Protein AF-A0A2U2SBD5-F1 (afdb_monomer_lite)

Sequence (91 aa):
MYLRDENGRFVPGTQGGPGRPRRAVESDYLRALSDACPPEVWAEICQRAVETARRGDPIARAWLSRYLLAGATLSQTLTAEERMTLITEIT

Foldseek 3Di:
DFDADPVRHTDPPDDDPPPDPDDPVVVVVVVVVCVVCPPVNVVVVLVVLVVCVVVPDPVSVVVVCCVVVVPVVPVPPPDPVVVVVVVVVVD

Secondary structure (DSSP, 8-state):
---B-TTSPBPTTSPPP--PPPPHHHHHHHHHHHHHS-HHHHHHHHHHHHHHHHTT-HHHHHHHHHHHTTT--------HHHHHHHHHTT-

pLDDT: mean 79.79, std 17.44, range [44.09, 98.5]

Radius of gyration: 24.3 Å; chains: 1; bounding box: 51×47×54 Å

Structure (mmCIF, N/CA/C/O backbone):
data_AF-A0A2U2SBD5-F1
#
_entry.id   AF-A0A2U2SBD5-F1
#
loop_
_atom_site.group_PDB
_atom_site.id
_atom_site.type_symbol
_atom_site.label_atom_id
_atom_site.label_alt_id
_atom_site.label_comp_id
_atom_site.label_asym_id
_atom_site.label_entity_id
_atom_site.label_seq_id
_atom_site.pdbx_PDB_ins_code
_atom_site.Cartn_x
_atom_site.Cartn_y
_atom_site.Cartn_z
_atom_site.occupancy
_atom_site.B_iso_or_equiv
_atom_site.auth_seq_id
_atom_site.auth_comp_id
_atom_site.auth_asym_id
_atom_site.auth_atom_id
_atom_site.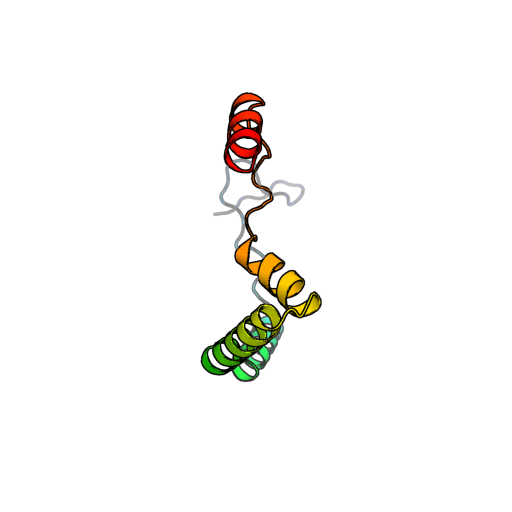pdbx_PDB_model_num
ATOM 1 N N . MET A 1 1 ? 14.518 5.874 -37.626 1.00 59.94 1 MET A N 1
ATOM 2 C CA . MET A 1 1 ? 15.985 5.674 -37.554 1.00 59.94 1 MET A CA 1
ATOM 3 C C . MET A 1 1 ? 16.538 6.735 -36.615 1.00 59.94 1 MET A C 1
ATOM 5 O O . MET A 1 1 ? 16.191 7.894 -36.798 1.00 59.94 1 MET A O 1
ATOM 9 N N . TYR A 1 2 ? 17.286 6.362 -35.575 1.00 72.62 2 TYR A N 1
ATOM 10 C CA . TYR A 1 2 ? 17.924 7.333 -34.678 1.00 72.62 2 TYR A CA 1
ATOM 11 C C . TYR A 1 2 ? 19.250 7.778 -35.298 1.00 72.62 2 TYR A C 1
ATOM 13 O O . TYR A 1 2 ? 20.037 6.934 -35.726 1.00 72.62 2 TYR A O 1
ATOM 21 N N . LEU A 1 3 ? 19.489 9.086 -35.364 1.00 80.62 3 LEU A N 1
ATOM 22 C CA . LEU A 1 3 ? 20.751 9.643 -35.848 1.00 80.62 3 LEU A CA 1
ATOM 23 C C . LEU A 1 3 ? 21.577 10.121 -34.659 1.00 80.62 3 LEU A C 1
ATOM 25 O O . LEU A 1 3 ? 21.035 10.621 -33.667 1.00 80.62 3 LEU A O 1
ATOM 29 N N . ARG A 1 4 ? 22.891 9.935 -34.760 1.00 82.94 4 ARG A N 1
ATOM 30 C CA . ARG A 1 4 ? 23.855 10.430 -33.782 1.00 82.94 4 ARG A CA 1
ATOM 31 C C . ARG A 1 4 ? 24.765 11.461 -34.432 1.00 82.94 4 ARG A C 1
ATOM 33 O O . ARG A 1 4 ? 25.073 11.325 -35.613 1.00 82.94 4 ARG A O 1
ATOM 40 N N . ASP A 1 5 ? 25.155 12.477 -33.673 1.00 87.00 5 ASP A N 1
ATOM 41 C CA . ASP A 1 5 ? 26.183 13.427 -34.092 1.00 87.00 5 ASP A CA 1
ATOM 42 C C . ASP A 1 5 ? 27.591 12.807 -33.999 1.00 87.00 5 ASP A C 1
ATOM 44 O O . ASP A 1 5 ? 27.776 11.678 -33.533 1.00 87.00 5 ASP A O 1
ATOM 48 N N . GLU A 1 6 ? 28.594 13.563 -34.437 1.00 87.75 6 GLU A N 1
ATOM 49 C CA . GLU A 1 6 ? 30.019 13.210 -34.348 1.00 87.75 6 GLU A CA 1
ATOM 50 C C . GLU A 1 6 ? 30.505 12.953 -32.909 1.00 87.75 6 GLU A C 1
ATOM 52 O O . GLU A 1 6 ? 31.485 12.243 -32.697 1.00 87.75 6 GLU A O 1
ATOM 57 N N . ASN A 1 7 ? 29.773 13.454 -31.911 1.00 83.25 7 ASN A N 1
ATOM 58 C CA . ASN A 1 7 ? 30.035 13.268 -30.486 1.00 83.25 7 ASN A CA 1
ATOM 59 C C . ASN A 1 7 ? 29.204 12.117 -29.877 1.00 83.25 7 ASN A C 1
ATOM 61 O O . ASN A 1 7 ? 29.173 11.939 -28.656 1.00 83.25 7 ASN A O 1
ATOM 65 N N . GLY A 1 8 ? 28.502 11.334 -30.706 1.00 79.44 8 GLY A N 1
ATOM 66 C CA . GLY A 1 8 ? 27.695 10.187 -30.299 1.00 79.44 8 GLY A CA 1
ATOM 67 C C . GLY A 1 8 ? 26.372 10.530 -29.605 1.00 79.44 8 GLY A C 1
ATOM 68 O O . GLY A 1 8 ? 25.703 9.613 -29.108 1.00 79.44 8 GLY A O 1
ATOM 69 N N . ARG A 1 9 ? 25.971 11.806 -29.563 1.00 81.38 9 ARG A N 1
ATOM 70 C CA . 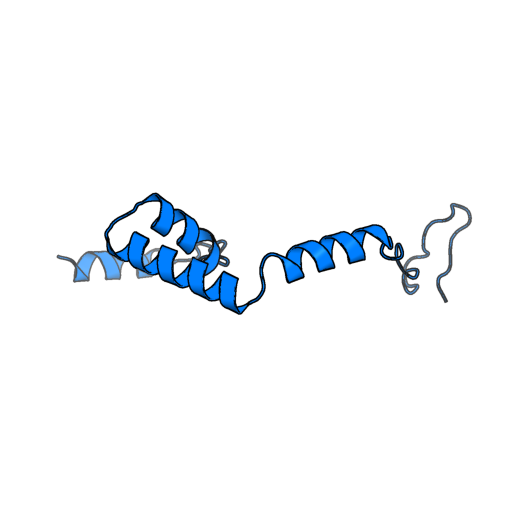ARG A 1 9 ? 24.709 12.280 -28.969 1.00 81.38 9 ARG A CA 1
ATOM 71 C C . ARG A 1 9 ? 23.561 12.130 -29.956 1.00 81.38 9 ARG A C 1
ATOM 73 O O . ARG A 1 9 ? 23.768 12.154 -31.163 1.00 81.38 9 ARG A O 1
ATOM 80 N N . PHE A 1 10 ? 22.339 11.980 -29.448 1.00 84.44 10 PHE A N 1
ATOM 81 C CA . PHE A 1 10 ? 21.150 11.959 -30.302 1.00 84.44 10 PHE A CA 1
ATOM 82 C C . PHE A 1 10 ? 20.924 13.328 -30.942 1.00 84.44 10 PHE A C 1
ATOM 84 O O . PHE A 1 10 ? 20.923 14.344 -30.247 1.00 84.44 10 PHE A O 1
ATOM 91 N N . VAL A 1 11 ? 20.702 13.339 -32.256 1.00 86.44 11 VAL A N 1
ATOM 92 C CA . VAL A 1 11 ? 20.419 14.573 -32.993 1.00 86.44 11 VAL A CA 1
ATOM 93 C C . VAL A 1 11 ? 19.030 15.098 -32.592 1.00 86.44 11 VAL A C 1
ATOM 95 O O . VAL A 1 11 ? 18.055 14.335 -32.656 1.00 86.44 11 VAL A O 1
ATOM 98 N N . PRO A 1 12 ? 18.894 16.379 -32.194 1.00 80.44 12 PRO A N 1
ATOM 99 C CA . PRO A 1 12 ? 17.599 16.978 -31.880 1.00 80.44 12 PRO A CA 1
ATOM 100 C C . PRO A 1 12 ? 16.599 16.802 -33.031 1.00 80.44 12 PRO A C 1
ATOM 102 O O . PRO A 1 12 ? 16.944 16.992 -34.193 1.00 80.44 12 PRO A O 1
ATOM 105 N N . GLY A 1 13 ? 15.360 16.419 -32.717 1.00 81.94 13 GLY A N 1
ATOM 106 C CA . GLY A 1 13 ? 14.314 16.185 -33.721 1.00 81.94 13 GLY A CA 1
ATOM 107 C C . GLY A 1 13 ? 14.295 14.779 -34.334 1.00 81.94 13 GLY A C 1
ATOM 108 O O . GLY A 1 13 ? 13.393 14.483 -35.114 1.00 81.94 13 GLY A O 1
ATOM 109 N N . THR A 1 14 ? 15.219 13.883 -33.960 1.00 79.94 14 THR A N 1
ATOM 110 C CA . THR A 1 14 ? 15.118 12.454 -34.309 1.00 79.94 14 THR A CA 1
ATOM 111 C C . THR A 1 14 ? 14.476 11.620 -33.204 1.00 79.94 14 THR A C 1
ATOM 113 O O . THR A 1 14 ? 14.574 11.929 -32.017 1.00 79.94 14 THR A O 1
ATOM 116 N N . GLN A 1 15 ? 13.800 10.540 -33.604 1.00 74.75 15 GLN A N 1
ATOM 117 C CA . GLN A 1 15 ? 13.230 9.563 -32.679 1.00 74.75 15 GLN A CA 1
ATOM 118 C C . GLN A 1 15 ? 14.348 8.968 -31.812 1.00 74.75 15 GLN A C 1
ATOM 120 O O . GLN A 1 15 ? 15.361 8.505 -32.342 1.00 74.75 15 GLN A O 1
ATOM 125 N N . GLY A 1 16 ? 14.165 8.983 -30.488 1.00 76.81 16 GLY A N 1
ATOM 126 C CA . GLY A 1 16 ? 15.125 8.415 -29.540 1.00 76.81 16 GLY A CA 1
ATOM 127 C C . GLY A 1 16 ? 15.439 6.942 -29.831 1.00 76.81 16 GLY A C 1
ATOM 128 O O . GLY A 1 16 ? 14.624 6.215 -30.401 1.00 76.81 16 GLY A O 1
ATOM 129 N N . GLY A 1 17 ? 16.643 6.501 -29.453 1.00 78.06 17 GLY A N 1
ATOM 130 C CA . GLY A 1 17 ? 17.042 5.095 -29.572 1.00 78.06 17 GLY A CA 1
ATOM 131 C C . GLY A 1 17 ? 16.184 4.153 -28.707 1.00 78.06 17 GLY A C 1
ATOM 132 O O . GLY A 1 17 ? 15.457 4.624 -27.834 1.00 78.06 17 GLY A O 1
ATOM 133 N N . PRO A 1 18 ? 16.297 2.824 -28.885 1.00 77.25 18 PRO A N 1
ATOM 134 C CA . PRO A 1 18 ? 15.412 1.807 -28.285 1.00 77.25 18 PRO A CA 1
ATOM 135 C C . PRO A 1 18 ? 15.456 1.693 -26.744 1.00 77.25 18 PRO A C 1
ATOM 137 O O . PRO A 1 18 ? 14.883 0.768 -26.174 1.00 77.25 18 PRO A O 1
ATOM 140 N N . GLY A 1 19 ? 16.121 2.621 -26.052 1.00 77.44 19 GLY A N 1
ATOM 141 C CA . GLY A 1 19 ? 16.346 2.564 -24.613 1.00 77.44 19 GLY A CA 1
ATOM 142 C C . GLY A 1 19 ? 17.282 1.422 -24.213 1.00 77.44 19 GLY A C 1
ATOM 143 O O . GLY A 1 19 ? 17.775 0.651 -25.038 1.00 77.44 19 GLY A O 1
ATOM 144 N N . ARG A 1 20 ? 17.563 1.325 -22.912 1.00 77.00 20 ARG A N 1
ATOM 145 C CA . ARG A 1 20 ? 18.276 0.174 -22.356 1.00 77.00 20 ARG A CA 1
ATOM 146 C C . ARG A 1 20 ? 17.305 -1.013 -22.316 1.00 77.00 20 ARG A C 1
ATOM 148 O O . ARG A 1 20 ? 16.267 -0.881 -21.667 1.00 77.00 20 ARG A O 1
ATOM 155 N N . PRO A 1 21 ? 17.621 -2.160 -22.942 1.00 70.31 21 PRO A N 1
ATOM 156 C CA . PRO A 1 21 ? 16.796 -3.352 -22.802 1.00 70.31 21 PRO A CA 1
ATOM 157 C C . PRO A 1 21 ? 16.713 -3.756 -21.325 1.00 70.31 21 PRO A C 1
ATOM 159 O O . PRO A 1 21 ? 17.695 -3.637 -20.581 1.00 70.31 21 PRO A O 1
ATOM 162 N N . ARG A 1 22 ? 15.532 -4.207 -20.890 1.00 66.69 22 ARG A N 1
ATOM 163 C CA . ARG A 1 22 ? 15.329 -4.715 -19.526 1.00 66.69 22 ARG A CA 1
ATOM 164 C C . ARG A 1 22 ? 16.308 -5.857 -19.275 1.00 66.69 22 ARG A C 1
ATOM 166 O O . ARG A 1 22 ? 16.449 -6.743 -20.119 1.00 66.69 22 ARG A O 1
ATOM 173 N N . ARG A 1 23 ? 17.011 -5.837 -18.139 1.00 74.06 23 ARG A N 1
ATOM 174 C CA . ARG A 1 23 ? 17.902 -6.955 -17.790 1.00 74.06 23 ARG A CA 1
ATOM 175 C C . ARG A 1 23 ? 17.037 -8.185 -17.512 1.00 74.06 23 ARG A C 1
ATOM 177 O O . ARG A 1 23 ? 16.026 -8.058 -16.833 1.00 74.06 23 ARG A O 1
ATOM 184 N N . ALA A 1 24 ? 17.452 -9.369 -17.969 1.00 73.12 24 ALA A N 1
ATOM 185 C CA . ALA A 1 24 ? 16.749 -10.629 -17.675 1.00 73.12 24 ALA A CA 1
ATOM 186 C C . ALA A 1 24 ? 16.472 -10.789 -16.164 1.00 73.12 24 ALA A C 1
ATOM 188 O O . ALA A 1 24 ? 15.350 -11.066 -15.756 1.00 73.12 24 ALA A O 1
ATOM 189 N N . VAL A 1 25 ? 17.460 -10.412 -15.351 1.00 78.31 25 VAL A N 1
ATOM 190 C CA . VAL A 1 25 ? 17.406 -10.374 -13.884 1.00 78.31 25 VAL A CA 1
ATOM 191 C C . VAL A 1 25 ? 16.241 -9.535 -13.329 1.00 78.31 25 VAL A C 1
ATOM 193 O O . VAL A 1 25 ? 15.635 -9.908 -12.332 1.00 78.31 25 VAL A O 1
ATOM 196 N N . GLU A 1 26 ? 15.885 -8.411 -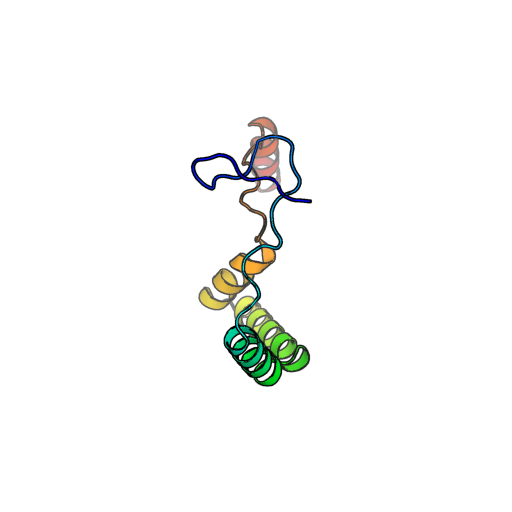13.963 1.00 84.12 26 GLU A N 1
ATOM 197 C CA . GLU A 1 26 ? 14.762 -7.567 -13.513 1.00 84.12 26 GLU A CA 1
ATOM 198 C C . GLU A 1 26 ? 13.421 -8.306 -13.660 1.00 84.12 26 GLU A C 1
ATOM 200 O O . GLU A 1 26 ? 12.526 -8.137 -12.835 1.00 84.12 26 GLU A O 1
ATOM 205 N N . SER A 1 27 ? 13.291 -9.164 -14.676 1.00 84.31 27 SER A N 1
ATOM 206 C CA . SER A 1 27 ? 12.077 -9.960 -14.892 1.00 84.31 27 SER A CA 1
ATOM 207 C C . SER A 1 27 ? 11.944 -11.086 -13.869 1.00 84.31 27 SER A C 1
ATOM 209 O O . SER A 1 27 ? 10.830 -11.397 -13.452 1.00 84.31 27 SER A O 1
ATOM 211 N N . ASP A 1 28 ? 13.065 -11.663 -13.436 1.00 89.75 28 ASP A N 1
ATOM 212 C CA . ASP A 1 28 ? 13.081 -12.718 -12.421 1.00 89.75 28 ASP A CA 1
ATOM 213 C C . ASP A 1 28 ? 12.705 -12.167 -11.038 1.00 89.75 28 ASP A C 1
ATOM 215 O O . ASP A 1 28 ? 11.888 -12.766 -10.341 1.00 89.75 28 ASP A O 1
ATOM 219 N N . TYR A 1 29 ? 13.208 -10.981 -10.672 1.00 89.56 29 TYR A N 1
ATOM 220 C CA . TYR A 1 29 ? 12.795 -10.306 -9.435 1.00 89.56 29 TYR A CA 1
ATOM 221 C C . TYR A 1 29 ? 11.319 -9.911 -9.441 1.00 89.56 29 TYR A C 1
ATOM 223 O O . TYR A 1 29 ? 10.635 -10.099 -8.436 1.00 89.56 29 TYR A O 1
ATOM 231 N N . LEU A 1 30 ? 10.815 -9.379 -10.560 1.00 89.88 30 LEU A N 1
ATOM 232 C CA . LEU A 1 30 ? 9.396 -9.040 -10.680 1.00 89.88 30 LEU A CA 1
ATOM 233 C C . LEU A 1 30 ? 8.515 -10.280 -10.542 1.00 89.88 30 LEU A C 1
ATOM 235 O O . LEU A 1 30 ? 7.523 -10.230 -9.825 1.00 89.88 30 LEU A O 1
ATOM 239 N N . ARG A 1 31 ? 8.905 -11.396 -11.167 1.00 92.75 31 ARG A N 1
ATOM 240 C CA . ARG A 1 31 ? 8.185 -12.665 -11.039 1.00 92.75 31 ARG A CA 1
ATOM 241 C C . ARG A 1 31 ? 8.165 -13.153 -9.595 1.00 92.75 31 ARG A C 1
ATOM 243 O O . ARG A 1 31 ? 7.091 -13.385 -9.065 1.00 92.75 31 ARG A O 1
ATOM 250 N N . ALA A 1 32 ? 9.325 -13.207 -8.940 1.00 94.81 32 ALA A N 1
ATOM 251 C CA . ALA A 1 32 ? 9.415 -13.623 -7.543 1.00 94.81 32 ALA A CA 1
ATOM 252 C C . ALA A 1 32 ? 8.549 -12.753 -6.614 1.00 94.81 32 ALA A C 1
ATOM 254 O O . ALA A 1 32 ? 7.912 -13.270 -5.701 1.00 94.81 32 ALA A O 1
ATOM 255 N N . LEU A 1 33 ? 8.494 -11.438 -6.857 1.00 92.81 33 LEU A N 1
ATOM 256 C CA . LEU A 1 33 ? 7.644 -10.527 -6.092 1.00 92.81 33 LEU A CA 1
ATOM 257 C C . LEU A 1 33 ? 6.151 -10.772 -6.351 1.00 92.81 33 LEU A C 1
ATOM 259 O O . LEU A 1 33 ? 5.373 -10.811 -5.400 1.00 92.81 33 LEU A O 1
ATOM 263 N N . SER A 1 34 ? 5.754 -10.931 -7.615 1.00 92.19 34 SER A N 1
ATOM 264 C CA . SER A 1 34 ? 4.368 -11.223 -7.994 1.00 92.19 34 SER A CA 1
ATOM 265 C C . SER A 1 34 ? 3.889 -12.567 -7.449 1.00 92.19 34 SER A C 1
ATOM 267 O O . SER A 1 34 ? 2.764 -12.652 -6.968 1.00 92.19 34 SER A O 1
ATOM 269 N N . ASP A 1 35 ? 4.750 -13.584 -7.465 1.00 95.38 35 ASP A N 1
ATOM 270 C CA . ASP A 1 35 ? 4.446 -14.910 -6.924 1.00 95.38 35 ASP A CA 1
ATOM 271 C C . ASP A 1 35 ? 4.319 -14.875 -5.392 1.00 95.38 35 ASP A C 1
ATOM 273 O O . ASP A 1 35 ? 3.467 -15.550 -4.8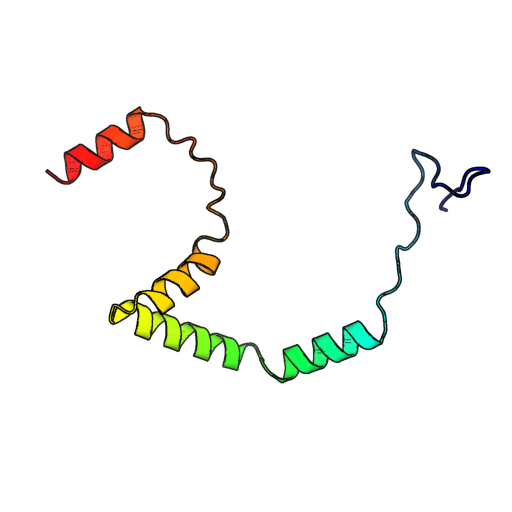18 1.00 95.38 35 ASP A O 1
ATOM 277 N N . ALA A 1 36 ? 5.145 -14.070 -4.713 1.00 96.19 36 ALA A N 1
ATOM 278 C CA . ALA A 1 36 ? 5.117 -13.939 -3.256 1.00 96.19 36 ALA A CA 1
ATOM 279 C C . ALA A 1 36 ? 3.930 -13.111 -2.734 1.00 96.19 36 ALA A C 1
ATOM 281 O O . ALA A 1 36 ? 3.487 -13.315 -1.604 1.00 96.19 36 ALA A O 1
ATOM 282 N N . CYS A 1 37 ? 3.432 -12.159 -3.524 1.00 95.94 37 CYS A N 1
ATOM 283 C CA . CYS A 1 37 ? 2.317 -11.292 -3.154 1.00 95.94 37 CYS A CA 1
ATOM 284 C C . CYS A 1 37 ? 1.299 -11.227 -4.302 1.00 95.94 37 CYS A C 1
ATOM 286 O O . CYS A 1 37 ? 1.228 -10.217 -5.014 1.00 95.94 37 CYS A O 1
ATOM 288 N N . PRO A 1 38 ? 0.520 -12.304 -4.509 1.00 95.44 38 PRO A N 1
ATOM 289 C CA . PRO A 1 38 ? -0.545 -12.291 -5.496 1.00 95.44 38 PRO A CA 1
ATOM 290 C C . PRO A 1 38 ? -1.659 -11.309 -5.077 1.00 95.44 38 PRO A C 1
ATOM 292 O O . PRO A 1 38 ? -1.763 -10.951 -3.894 1.00 95.44 38 PRO A O 1
ATOM 295 N N . PRO A 1 39 ? -2.508 -10.855 -6.018 1.00 94.00 39 PRO A N 1
ATOM 296 C CA . PRO A 1 39 ? -3.540 -9.851 -5.749 1.00 94.00 39 PRO A CA 1
ATOM 297 C C . PRO A 1 39 ? -4.468 -10.191 -4.577 1.00 94.00 39 PRO A C 1
ATOM 299 O O . PRO A 1 39 ? -4.877 -9.300 -3.834 1.00 94.00 39 PRO A O 1
ATOM 302 N N . GLU A 1 40 ? -4.774 -11.471 -4.381 1.00 96.56 40 GLU A N 1
ATOM 303 C CA . GLU A 1 40 ? -5.650 -11.962 -3.318 1.00 96.56 40 GLU A CA 1
ATOM 304 C C . GLU A 1 40 ? -5.005 -11.766 -1.940 1.00 96.56 40 GLU A C 1
ATOM 306 O O . GLU A 1 40 ? -5.623 -11.211 -1.032 1.00 96.56 40 GLU A O 1
ATOM 311 N N . VAL A 1 41 ? -3.725 -12.124 -1.806 1.00 97.44 41 VAL A N 1
ATOM 312 C CA . VAL A 1 41 ? -2.946 -11.910 -0.575 1.00 97.44 41 VAL A CA 1
ATOM 313 C C . VAL A 1 41 ? -2.818 -10.418 -0.282 1.00 97.44 41 VAL A C 1
ATOM 315 O O . VAL A 1 41 ? -2.974 -9.982 0.860 1.00 97.44 41 VAL A O 1
ATOM 318 N N . TRP A 1 42 ? -2.591 -9.606 -1.314 1.00 95.88 42 TRP A N 1
ATOM 319 C CA . TRP A 1 42 ? -2.552 -8.157 -1.157 1.00 95.88 42 TRP A CA 1
ATOM 320 C C . TRP A 1 42 ? -3.891 -7.583 -0.669 1.00 95.88 42 TRP A C 1
ATOM 322 O O . TRP A 1 42 ? -3.910 -6.715 0.211 1.00 95.88 42 TRP A O 1
ATOM 332 N N . ALA A 1 43 ? -5.014 -8.089 -1.183 1.00 96.75 43 ALA A N 1
ATOM 333 C CA . ALA A 1 43 ? -6.344 -7.684 -0.743 1.00 96.75 43 ALA A CA 1
ATOM 334 C C . ALA A 1 43 ? -6.577 -8.015 0.740 1.00 96.75 43 ALA A C 1
ATOM 336 O O . ALA A 1 43 ? -7.079 -7.167 1.483 1.00 96.75 43 ALA A O 1
ATOM 337 N N . GLU A 1 44 ? -6.153 -9.192 1.204 1.00 97.94 44 GLU A N 1
ATOM 338 C CA . GLU A 1 44 ? -6.238 -9.561 2.621 1.00 97.94 44 GLU A CA 1
ATOM 339 C C . GLU A 1 44 ? -5.407 -8.642 3.528 1.00 97.94 44 GLU A C 1
ATOM 341 O O . GLU A 1 44 ? -5.858 -8.252 4.609 1.00 97.94 44 GLU A O 1
ATOM 346 N N . ILE A 1 45 ? -4.194 -8.274 3.102 1.00 97.06 45 ILE A N 1
ATOM 347 C CA . ILE A 1 45 ? -3.343 -7.326 3.836 1.00 97.06 45 ILE A CA 1
ATOM 348 C C . ILE A 1 45 ? -4.058 -5.974 3.960 1.00 97.06 45 ILE A C 1
ATOM 350 O O . ILE A 1 45 ? -4.133 -5.408 5.055 1.00 97.06 45 ILE A O 1
ATOM 354 N N . CYS A 1 46 ? -4.641 -5.483 2.862 1.00 97.25 46 CYS A N 1
ATOM 355 C CA . CYS A 1 46 ? -5.409 -4.240 2.853 1.00 97.25 46 CYS A CA 1
ATOM 356 C C . CYS A 1 46 ? -6.606 -4.292 3.816 1.00 97.25 46 CYS A C 1
ATOM 358 O O . CYS A 1 46 ? -6.811 -3.358 4.591 1.00 97.25 46 CYS A O 1
ATOM 360 N N . GLN A 1 47 ? -7.376 -5.384 3.813 1.00 98.19 47 GLN A N 1
ATOM 361 C CA . GLN A 1 47 ? -8.533 -5.553 4.700 1.00 98.19 47 GLN A CA 1
ATOM 362 C C . GLN A 1 47 ? -8.127 -5.527 6.177 1.00 98.19 47 GLN A C 1
ATOM 364 O O . GLN A 1 47 ? -8.689 -4.755 6.959 1.00 98.19 47 GLN A O 1
ATOM 369 N N . ARG A 1 48 ? -7.088 -6.283 6.553 1.00 98.19 48 ARG A N 1
ATOM 370 C CA . ARG A 1 48 ? -6.559 -6.292 7.929 1.00 98.19 48 ARG A CA 1
ATOM 371 C C . ARG A 1 48 ? -6.097 -4.908 8.377 1.00 98.19 48 ARG A C 1
ATOM 373 O O . ARG A 1 48 ? -6.341 -4.506 9.518 1.00 98.19 48 ARG A O 1
ATOM 380 N N . ALA A 1 49 ? -5.449 -4.156 7.492 1.00 97.94 49 ALA A N 1
ATOM 381 C CA . ALA A 1 49 ? -5.032 -2.794 7.793 1.00 97.94 49 ALA A CA 1
ATOM 382 C C . ALA A 1 49 ? -6.228 -1.853 7.999 1.00 97.94 49 ALA A C 1
ATOM 384 O O . ALA A 1 49 ? -6.216 -1.055 8.936 1.00 97.94 49 ALA A O 1
ATOM 385 N N . VAL A 1 50 ? -7.284 -1.973 7.185 1.00 98.06 50 VAL A N 1
ATOM 386 C CA . VAL A 1 50 ? -8.525 -1.195 7.347 1.00 98.06 50 VAL A CA 1
ATOM 387 C C . VAL A 1 50 ? -9.186 -1.489 8.690 1.00 98.06 50 VAL A C 1
ATOM 389 O O . VAL A 1 50 ? -9.541 -0.558 9.412 1.00 98.06 50 VAL A O 1
ATOM 392 N N . GLU A 1 51 ? -9.324 -2.758 9.066 1.00 98.50 51 GLU A N 1
ATOM 393 C CA . GLU A 1 51 ? -9.875 -3.135 10.372 1.00 98.50 51 GLU A CA 1
ATOM 394 C C . GLU A 1 51 ? -9.045 -2.571 11.529 1.00 98.50 51 GLU A C 1
ATOM 396 O O . GLU A 1 51 ? -9.586 -2.036 12.498 1.00 98.50 51 GLU A O 1
ATOM 401 N N . THR A 1 52 ? -7.721 -2.642 11.414 1.00 98.00 52 THR A N 1
ATOM 402 C CA . THR A 1 52 ? -6.789 -2.137 12.430 1.00 98.00 52 THR A CA 1
ATOM 403 C C . THR A 1 52 ? -6.882 -0.615 12.562 1.00 98.00 52 THR A C 1
ATOM 405 O O . THR A 1 52 ? -7.010 -0.093 13.670 1.00 98.00 52 THR A O 1
ATOM 408 N N . ALA A 1 53 ? -6.957 0.103 11.441 1.00 97.88 53 ALA A N 1
ATOM 409 C CA . ALA A 1 53 ? -7.173 1.547 11.420 1.00 97.88 53 ALA A CA 1
ATOM 410 C C . ALA A 1 53 ? -8.535 1.951 12.015 1.00 97.88 53 ALA A C 1
ATOM 412 O O . ALA A 1 53 ? -8.623 2.950 12.744 1.00 97.88 53 ALA A O 1
ATOM 413 N N . ARG A 1 54 ? -9.595 1.169 11.750 1.00 97.56 54 ARG A N 1
ATOM 414 C CA . ARG A 1 54 ? -10.935 1.366 12.336 1.00 97.56 54 ARG A CA 1
ATOM 415 C C . ARG A 1 54 ? -10.926 1.216 13.853 1.00 97.56 54 ARG A C 1
ATOM 417 O O . ARG A 1 54 ? -11.593 1.993 14.526 1.00 97.56 54 ARG A O 1
ATOM 424 N N . ARG A 1 55 ? -10.124 0.293 14.390 1.00 98.00 55 ARG A N 1
ATOM 425 C CA . ARG A 1 55 ? -9.928 0.122 15.841 1.00 98.00 55 ARG A CA 1
ATOM 426 C C . ARG A 1 55 ? -9.126 1.245 16.506 1.00 98.00 55 ARG A C 1
ATOM 428 O O . ARG A 1 55 ? -9.002 1.245 17.724 1.00 98.00 55 ARG A O 1
ATOM 435 N N . GLY A 1 56 ? -8.609 2.204 15.740 1.00 95.75 56 GLY A N 1
ATOM 436 C CA . GLY A 1 56 ? -7.902 3.362 16.286 1.00 95.75 56 GLY A CA 1
ATOM 437 C C . GLY A 1 56 ? -6.390 3.332 16.120 1.00 95.75 56 GLY A C 1
ATOM 438 O O . GLY A 1 56 ? -5.739 4.267 16.572 1.00 95.75 56 GLY A O 1
ATOM 439 N N . ASP A 1 57 ? -5.828 2.317 15.460 1.00 98.06 57 ASP A N 1
ATOM 440 C CA . ASP A 1 57 ? -4.378 2.203 15.328 1.00 98.06 57 ASP A CA 1
ATOM 441 C C . ASP A 1 57 ? -3.792 3.338 14.457 1.00 98.06 57 ASP A C 1
ATOM 443 O O . ASP A 1 57 ? -4.174 3.489 13.286 1.00 98.06 57 ASP A O 1
ATOM 447 N N . PRO A 1 58 ? -2.873 4.157 14.999 1.00 94.31 58 PRO A N 1
ATOM 448 C CA . PRO A 1 58 ? -2.328 5.304 14.282 1.00 94.31 58 PRO A CA 1
ATOM 449 C C . PRO A 1 58 ? -1.380 4.899 13.144 1.00 94.31 58 PRO A C 1
ATOM 451 O O . PRO A 1 58 ? -1.304 5.610 12.140 1.00 94.31 58 PRO A O 1
ATOM 454 N N . ILE A 1 59 ? -0.693 3.758 13.256 1.00 96.69 59 ILE A N 1
ATOM 455 C CA . ILE A 1 59 ? 0.266 3.283 12.251 1.00 96.69 59 ILE A CA 1
ATOM 456 C C . ILE A 1 59 ? -0.485 2.803 11.009 1.00 96.69 59 ILE A C 1
ATOM 458 O O . ILE A 1 59 ? -0.150 3.201 9.896 1.00 96.69 59 ILE A O 1
ATOM 462 N N .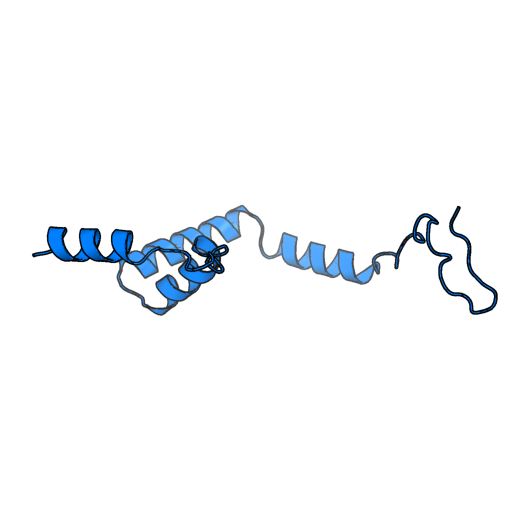 ALA A 1 60 ? -1.547 2.020 11.184 1.00 96.62 60 ALA A N 1
ATOM 463 C CA . ALA A 1 60 ? -2.398 1.553 10.098 1.00 96.62 60 ALA A CA 1
ATOM 464 C C . ALA A 1 60 ? -3.085 2.722 9.376 1.00 96.62 60 ALA A C 1
ATOM 466 O O . ALA A 1 60 ? -3.139 2.739 8.146 1.00 96.62 60 ALA A O 1
ATOM 467 N N . ARG A 1 61 ? -3.548 3.741 10.117 1.00 95.31 61 ARG A N 1
ATOM 468 C CA . ARG A 1 61 ? -4.105 4.977 9.534 1.00 95.31 61 ARG A CA 1
ATOM 469 C C . ARG A 1 61 ? -3.073 5.727 8.692 1.00 95.31 61 ARG A C 1
ATOM 471 O O . ARG A 1 61 ? -3.386 6.122 7.571 1.00 95.31 61 ARG A O 1
ATOM 478 N N . ALA A 1 62 ? -1.854 5.895 9.208 1.00 93.44 62 ALA A N 1
ATOM 479 C CA . ALA A 1 62 ? -0.765 6.551 8.487 1.00 93.44 62 ALA A CA 1
ATOM 480 C C . ALA A 1 62 ? -0.302 5.744 7.263 1.00 93.44 62 ALA A C 1
ATOM 482 O O . ALA A 1 62 ? 0.015 6.313 6.224 1.00 93.44 62 ALA A O 1
ATOM 483 N N . TRP A 1 63 ? -0.275 4.415 7.358 1.00 94.62 63 TRP A N 1
ATOM 484 C CA . TRP A 1 63 ? 0.065 3.550 6.233 1.00 94.62 63 TRP A CA 1
ATOM 485 C C . TRP A 1 63 ? -0.985 3.649 5.124 1.00 94.62 63 TRP A C 1
ATOM 487 O O . TRP A 1 63 ? -0.628 3.947 3.987 1.00 94.62 63 TRP A O 1
ATOM 497 N N . LEU A 1 64 ? -2.275 3.504 5.453 1.00 94.56 64 LEU A N 1
ATOM 498 C CA . LEU A 1 64 ? -3.372 3.633 4.487 1.00 94.56 64 LEU A CA 1
ATOM 499 C C . LEU A 1 64 ? -3.431 5.027 3.856 1.00 94.56 64 LEU A C 1
ATOM 501 O O . LEU A 1 64 ? -3.651 5.138 2.651 1.00 94.56 64 LEU A O 1
ATOM 505 N N . SER A 1 65 ? -3.200 6.093 4.630 1.00 91.44 65 SER A N 1
ATOM 506 C CA . SER A 1 65 ? -3.252 7.462 4.108 1.00 91.44 65 SER A CA 1
ATOM 507 C C . SER A 1 65 ? -2.213 7.710 3.013 1.00 91.44 65 SER A C 1
ATOM 509 O O . SER A 1 65 ? -2.505 8.436 2.070 1.00 91.44 65 SER A O 1
ATOM 511 N N . ARG A 1 66 ? -1.050 7.045 3.047 1.00 88.69 66 ARG A N 1
ATOM 512 C CA . ARG A 1 66 ? -0.040 7.139 1.975 1.00 88.69 66 ARG A CA 1
ATOM 513 C C . ARG A 1 66 ? -0.542 6.636 0.624 1.00 88.69 66 ARG A C 1
ATOM 515 O O . ARG A 1 66 ? -0.076 7.134 -0.393 1.00 88.69 66 ARG A O 1
ATOM 522 N N . TYR A 1 67 ? -1.455 5.665 0.615 1.00 88.00 67 TYR A N 1
ATOM 523 C CA . TYR A 1 67 ? -2.027 5.095 -0.609 1.00 88.00 67 TYR A CA 1
ATOM 524 C C . TYR A 1 67 ? -3.333 5.784 -1.006 1.00 88.00 67 TYR A C 1
ATOM 526 O O . TYR A 1 67 ? -3.545 6.064 -2.179 1.00 88.00 67 TYR A O 1
ATOM 534 N N . LEU A 1 68 ? -4.194 6.097 -0.034 1.00 87.38 68 LEU A N 1
ATOM 535 C CA . LEU A 1 68 ? -5.489 6.742 -0.277 1.00 87.38 68 LEU A CA 1
ATOM 536 C C . LEU A 1 68 ? -5.349 8.224 -0.631 1.00 87.38 68 LEU A C 1
ATOM 538 O O . LEU A 1 68 ? -6.133 8.753 -1.410 1.00 87.38 68 LEU A O 1
ATOM 542 N N . LEU A 1 69 ? -4.341 8.889 -0.066 1.00 84.12 69 LEU A N 1
ATOM 543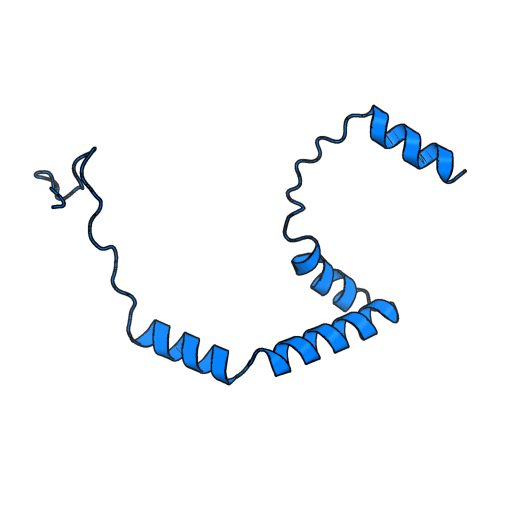 C CA . LEU A 1 69 ? -4.009 10.281 -0.352 1.00 84.12 69 LEU A CA 1
ATOM 544 C C . LEU A 1 69 ? -2.834 10.387 -1.329 1.00 84.12 69 LEU A C 1
ATOM 546 O O . LEU A 1 69 ? -2.226 11.453 -1.409 1.00 84.12 69 LEU A O 1
ATOM 550 N N . ALA A 1 70 ? -2.486 9.319 -2.060 1.00 58.62 70 ALA A N 1
ATOM 551 C CA . ALA A 1 70 ? -1.500 9.368 -3.140 1.00 58.62 70 ALA A CA 1
ATOM 552 C C . ALA A 1 70 ? -2.046 10.247 -4.281 1.00 58.62 70 ALA A C 1
ATOM 554 O O . ALA A 1 70 ? -2.666 9.783 -5.230 1.00 58.62 70 ALA A O 1
ATOM 555 N N . GLY A 1 71 ? -1.877 11.552 -4.100 1.00 49.97 71 GLY A N 1
ATOM 556 C CA . GLY A 1 71 ? -2.560 12.620 -4.817 1.00 49.97 71 GLY A CA 1
ATOM 557 C C . GLY A 1 71 ? -2.517 13.937 -4.042 1.00 49.97 71 GLY A C 1
ATOM 558 O O . GLY A 1 71 ? -2.461 14.979 -4.670 1.00 49.97 71 GLY A O 1
ATOM 559 N N . ALA A 1 72 ? -2.402 13.917 -2.705 1.00 48.09 72 ALA A N 1
ATOM 560 C CA . ALA A 1 72 ? -2.272 15.089 -1.833 1.00 48.09 72 ALA A CA 1
ATOM 561 C C . ALA A 1 72 ? -0.873 15.755 -1.854 1.00 48.09 72 ALA A C 1
ATOM 563 O O . ALA A 1 72 ? -0.475 16.427 -0.909 1.00 48.09 72 ALA A O 1
ATOM 564 N N . THR A 1 73 ? -0.171 15.694 -2.988 1.00 44.91 73 THR A N 1
ATOM 565 C CA . THR A 1 73 ? 0.305 16.957 -3.579 1.00 44.91 73 THR A CA 1
ATOM 566 C C . THR A 1 73 ? -0.856 17.571 -4.373 1.00 44.91 73 THR A C 1
ATOM 568 O O . THR A 1 73 ? -0.728 17.949 -5.531 1.00 44.91 73 THR A O 1
ATOM 571 N N . LEU A 1 74 ? -2.034 17.640 -3.749 1.00 46.12 74 LEU A N 1
ATOM 572 C CA . LEU A 1 74 ? -3.091 18.525 -4.172 1.00 46.12 74 LEU A CA 1
ATOM 573 C C . LEU A 1 74 ? -2.536 19.868 -3.747 1.00 46.12 74 LEU A C 1
ATOM 575 O O . LEU A 1 74 ? -2.425 20.143 -2.550 1.00 46.12 74 LEU A O 1
ATOM 579 N N . SER A 1 75 ? -2.060 20.624 -4.734 1.00 47.03 75 SER A N 1
ATOM 580 C CA . SER A 1 75 ? -1.921 22.071 -4.656 1.00 47.03 75 SER A CA 1
ATOM 581 C C . SER A 1 75 ? -2.940 22.588 -3.645 1.00 47.03 75 SER A C 1
ATOM 583 O O . SER A 1 75 ? -4.144 22.479 -3.879 1.00 47.03 75 SER A O 1
ATOM 585 N N . GLN A 1 76 ? -2.474 23.067 -2.489 1.00 48.72 76 GLN A N 1
ATOM 586 C CA . GLN A 1 76 ? -3.322 23.776 -1.539 1.00 48.72 76 GLN A CA 1
ATOM 587 C C . GLN A 1 76 ? -3.672 25.137 -2.153 1.00 48.72 76 GLN A C 1
ATOM 589 O O . GLN A 1 76 ? -3.281 26.181 -1.654 1.00 48.72 76 GLN A O 1
ATOM 594 N N . THR A 1 77 ? -4.398 25.128 -3.262 1.00 45.12 77 THR A N 1
ATOM 595 C CA . THR A 1 77 ? -5.173 26.255 -3.761 1.00 45.12 77 THR A CA 1
ATOM 596 C C . THR A 1 77 ? -6.585 26.089 -3.224 1.00 45.12 77 THR A C 1
ATOM 598 O O . THR A 1 77 ? -7.530 25.934 -3.981 1.00 45.12 77 THR A O 1
ATOM 601 N N . LEU A 1 78 ? -6.709 26.056 -1.896 1.00 53.56 78 LEU A N 1
ATOM 602 C CA . LEU A 1 78 ? -7.952 26.472 -1.256 1.00 53.56 78 LEU A CA 1
ATOM 603 C C . LEU A 1 78 ? -7.842 27.986 -1.133 1.00 53.56 78 LEU A C 1
ATOM 605 O O . LEU A 1 78 ? -6.908 28.479 -0.490 1.00 53.56 78 LEU A O 1
ATOM 609 N N . THR A 1 79 ? -8.743 28.724 -1.773 1.00 62.88 79 THR A N 1
ATOM 610 C CA . THR A 1 79 ? -8.854 30.163 -1.528 1.00 62.88 79 THR A CA 1
ATOM 611 C C . THR A 1 79 ? -9.328 30.381 -0.089 1.00 62.88 79 THR A C 1
ATOM 613 O O . THR A 1 79 ? -9.968 29.522 0.522 1.00 62.88 79 THR A O 1
ATOM 616 N N . ALA A 1 80 ? -8.963 31.521 0.499 1.00 59.06 80 ALA A N 1
ATOM 617 C CA . ALA A 1 80 ? -9.243 31.818 1.906 1.00 59.06 80 ALA A CA 1
ATOM 618 C C . ALA A 1 80 ? -10.745 31.751 2.264 1.00 59.06 80 ALA A C 1
ATOM 620 O O . ALA A 1 80 ? -11.078 31.496 3.419 1.00 59.06 80 ALA A O 1
ATOM 621 N N . GLU A 1 81 ? -11.636 31.922 1.282 1.00 58.59 81 GLU A N 1
ATOM 622 C CA . GLU A 1 81 ? -13.092 31.863 1.453 1.00 58.59 81 GLU A CA 1
ATOM 623 C C . GLU A 1 81 ? -13.603 30.464 1.821 1.00 58.59 81 GLU A C 1
ATOM 625 O O . GLU A 1 81 ? -14.400 30.333 2.746 1.00 58.59 81 GLU A O 1
ATOM 630 N N . GLU A 1 82 ? -13.098 29.401 1.191 1.00 58.31 82 GLU A N 1
ATOM 631 C CA . GLU A 1 82 ? -13.590 28.031 1.428 1.00 58.31 82 GLU A CA 1
ATOM 632 C C . GLU A 1 82 ? -13.204 27.504 2.821 1.00 58.31 82 GLU A C 1
ATOM 634 O O . GLU A 1 82 ? -13.879 26.645 3.389 1.00 58.31 82 GLU A O 1
ATOM 639 N N . ARG A 1 83 ? -12.139 28.062 3.416 1.00 58.25 83 ARG A N 1
ATOM 640 C CA . ARG A 1 83 ? -11.707 27.736 4.784 1.00 58.25 83 ARG A CA 1
ATOM 641 C C . ARG A 1 83 ? -12.604 28.356 5.856 1.00 58.25 83 ARG A C 1
ATOM 643 O O . ARG A 1 83 ? -12.680 27.803 6.949 1.00 58.25 83 ARG A O 1
ATOM 650 N N . MET A 1 84 ? -13.266 29.477 5.564 1.00 56.22 84 MET A N 1
ATOM 651 C CA . MET A 1 84 ? -14.120 30.166 6.534 1.00 56.22 84 MET A CA 1
ATOM 652 C C . MET A 1 84 ? -15.453 29.431 6.726 1.00 56.22 84 MET A C 1
ATOM 654 O O . MET A 1 84 ? -15.921 29.306 7.851 1.00 56.22 84 MET A O 1
ATOM 658 N N . THR A 1 85 ? -16.025 28.860 5.664 1.00 57.22 85 THR A N 1
ATOM 659 C CA . THR A 1 85 ? -17.331 28.179 5.727 1.00 57.22 85 THR A CA 1
ATOM 660 C C . THR A 1 85 ? -17.302 26.905 6.580 1.00 57.22 85 THR A C 1
ATOM 662 O O . THR A 1 85 ? -18.246 26.638 7.317 1.00 57.22 85 THR A O 1
ATOM 665 N N . LEU A 1 86 ? -16.196 26.153 6.561 1.00 53.66 86 LEU A N 1
ATOM 666 C CA . LEU A 1 86 ? -16.067 24.897 7.318 1.00 53.66 86 LEU A CA 1
ATOM 667 C C . LEU A 1 86 ? -15.890 25.092 8.832 1.00 53.66 86 LEU A C 1
ATOM 669 O O . LEU A 1 86 ? -16.145 24.167 9.598 1.00 53.66 86 LEU A O 1
ATOM 673 N N . ILE A 1 87 ? -15.447 26.272 9.277 1.00 55.62 87 ILE A N 1
ATOM 674 C CA . ILE A 1 87 ? -15.284 26.571 10.709 1.00 55.62 87 ILE A CA 1
ATOM 675 C C . ILE A 1 87 ? -16.633 26.959 11.332 1.00 55.62 87 ILE A C 1
ATOM 677 O O . ILE A 1 87 ? -16.892 26.632 12.490 1.00 55.62 87 ILE A O 1
ATOM 681 N N . THR A 1 88 ? -17.519 27.591 10.559 1.00 51.97 88 THR A N 1
ATOM 682 C CA . THR A 1 88 ? -18.820 28.072 11.043 1.00 51.97 88 THR A CA 1
ATOM 683 C C . THR A 1 88 ? -19.877 26.973 11.168 1.00 51.97 88 THR A C 1
ATOM 685 O O . THR A 1 88 ? -20.780 27.120 11.974 1.00 51.97 88 THR A O 1
ATOM 688 N N . GLU A 1 89 ? -19.780 25.866 10.422 1.00 49.34 89 GLU A N 1
ATOM 689 C CA . GLU A 1 89 ? -20.749 24.751 10.514 1.00 49.34 89 GLU A CA 1
ATOM 690 C C . GLU A 1 89 ? -20.456 23.751 11.650 1.00 49.34 89 GLU A C 1
ATOM 692 O O . GLU A 1 89 ? -21.243 22.838 11.893 1.00 49.34 89 GLU A O 1
ATOM 697 N N . ILE A 1 90 ? -19.327 23.906 12.351 1.00 53.97 90 ILE A N 1
ATOM 698 C CA . ILE A 1 90 ? -18.921 23.038 13.474 1.00 53.97 90 ILE A CA 1
ATOM 699 C C . ILE A 1 90 ? -19.134 23.735 14.841 1.00 53.97 90 ILE A C 1
ATOM 701 O O . ILE A 1 90 ? -18.934 23.113 15.884 1.00 53.97 90 ILE A O 1
ATOM 705 N N . THR A 1 91 ? -19.580 24.998 14.855 1.00 44.09 91 THR A N 1
ATOM 706 C CA . THR A 1 91 ? -19.960 25.750 16.072 1.00 44.09 91 THR A CA 1
ATOM 707 C C . THR A 1 91 ? -21.470 25.923 16.135 1.00 44.09 91 THR A C 1
ATOM 709 O O . THR A 1 91 ? -22.035 25.704 17.229 1.00 44.09 91 THR A O 1
#